Protein AF-A0A9D7GT24-F1 (afdb_monomer_lite)

Sequence (97 aa):
MRTSQEKYFPIIEKFMSSGLSAKAFSERNRINKNTLSYWTKRYRDQSKVQQKGFTALSITQIQSKQISIEYADGTRLVFSDAVNAAVLRSLVPVFQP

Radius of gyration: 29.73 Å; chains: 1; bounding box: 64×30×66 Å

Structure (mmCIF, N/CA/C/O backbone):
data_AF-A0A9D7GT24-F1
#
_entry.id   AF-A0A9D7GT24-F1
#
loop_
_atom_site.group_PDB
_atom_site.id
_atom_site.type_symbol
_atom_site.label_atom_id
_atom_site.label_alt_id
_atom_site.label_comp_id
_atom_site.label_asym_id
_atom_site.label_entity_id
_atom_site.label_seq_id
_atom_site.pdbx_PDB_ins_code
_atom_site.Cartn_x
_atom_site.Cartn_y
_atom_site.Cartn_z
_atom_site.occupancy
_atom_site.B_iso_or_equiv
_atom_site.auth_seq_id
_atom_site.auth_comp_id
_atom_site.auth_asym_id
_atom_site.auth_atom_id
_atom_site.pdbx_PDB_model_num
ATOM 1 N N . MET A 1 1 ? 16.797 19.085 -21.011 1.00 55.69 1 MET A N 1
ATOM 2 C CA . MET A 1 1 ? 16.468 18.248 -19.828 1.00 55.69 1 MET A CA 1
ATOM 3 C C . MET A 1 1 ? 15.031 17.706 -19.835 1.00 55.69 1 MET A C 1
ATOM 5 O O . MET A 1 1 ? 14.887 16.539 -19.499 1.00 55.69 1 MET A O 1
ATOM 9 N N . ARG A 1 2 ? 13.998 18.471 -20.244 1.00 59.31 2 ARG A N 1
ATOM 10 C CA . ARG A 1 2 ? 12.596 17.984 -20.334 1.00 59.31 2 ARG A CA 1
ATOM 11 C C . ARG A 1 2 ? 12.381 16.852 -21.354 1.00 59.31 2 ARG A C 1
ATOM 13 O O . ARG A 1 2 ? 11.833 15.816 -21.001 1.00 59.31 2 ARG A O 1
ATOM 20 N N . THR A 1 3 ? 12.964 16.982 -22.545 1.00 67.62 3 THR A N 1
ATOM 21 C CA . THR A 1 3 ? 12.842 16.007 -23.648 1.00 67.62 3 THR A CA 1
ATOM 22 C C . THR A 1 3 ? 13.342 14.601 -23.307 1.00 67.62 3 THR A C 1
ATOM 24 O O . THR A 1 3 ? 12.841 13.601 -23.814 1.00 67.62 3 THR A O 1
ATOM 27 N N . SER A 1 4 ? 14.340 14.488 -22.426 1.00 75.44 4 SER A N 1
ATOM 28 C CA . SER A 1 4 ? 14.844 13.188 -21.978 1.00 75.44 4 SER A CA 1
ATOM 29 C C . SER A 1 4 ? 13.907 12.533 -20.960 1.00 75.44 4 SER A C 1
ATOM 31 O O . SER A 1 4 ? 13.748 11.319 -20.986 1.00 75.44 4 SER A O 1
ATOM 33 N N . GLN A 1 5 ? 13.255 13.310 -20.091 1.00 81.12 5 GLN A N 1
ATOM 34 C CA . GLN A 1 5 ? 12.296 12.765 -19.124 1.00 81.12 5 GLN A CA 1
ATOM 35 C C . GLN A 1 5 ? 11.058 12.219 -19.830 1.00 81.12 5 GLN A C 1
ATOM 37 O O . GLN A 1 5 ? 10.697 11.071 -19.596 1.00 81.12 5 GLN A O 1
ATOM 42 N N . GLU A 1 6 ? 10.495 12.980 -20.766 1.00 83.25 6 GLU A N 1
ATOM 43 C CA . GLU A 1 6 ? 9.346 12.563 -21.585 1.00 83.25 6 GLU A CA 1
ATOM 44 C C . GLU A 1 6 ? 9.628 11.273 -22.365 1.00 83.25 6 GLU A C 1
ATOM 46 O O . GLU A 1 6 ? 8.753 10.427 -22.520 1.00 83.25 6 GLU A O 1
ATOM 51 N N . LYS A 1 7 ? 10.878 11.078 -22.802 1.00 86.88 7 LYS A N 1
ATOM 52 C CA . LYS A 1 7 ? 11.296 9.861 -23.501 1.00 86.88 7 LYS A CA 1
ATOM 53 C C . LYS A 1 7 ? 11.454 8.657 -22.571 1.00 86.88 7 LYS A C 1
ATOM 55 O O . LYS A 1 7 ? 11.066 7.551 -22.937 1.00 86.88 7 LYS A O 1
ATOM 60 N N . TYR A 1 8 ? 12.080 8.836 -21.406 1.00 89.31 8 TYR A N 1
AT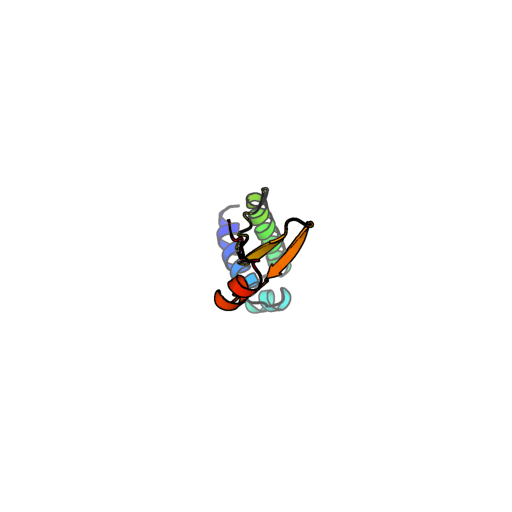OM 61 C CA . TYR A 1 8 ? 12.471 7.711 -20.551 1.00 89.31 8 TYR A CA 1
ATOM 62 C C . TYR A 1 8 ? 11.426 7.344 -19.498 1.00 89.31 8 TYR A C 1
ATOM 64 O O . TYR A 1 8 ? 11.355 6.179 -19.122 1.00 89.31 8 TYR A O 1
ATOM 72 N N . PHE A 1 9 ? 10.590 8.273 -19.041 1.00 91.12 9 PHE A N 1
ATOM 73 C CA . PHE A 1 9 ? 9.604 8.001 -17.990 1.00 91.12 9 PHE A CA 1
ATOM 74 C C . PHE A 1 9 ? 8.558 6.954 -18.394 1.00 91.12 9 PHE A C 1
ATOM 76 O O . PHE A 1 9 ? 8.401 5.995 -17.640 1.00 91.12 9 PHE A O 1
ATOM 83 N N . PRO A 1 10 ? 7.964 7.001 -19.604 1.00 92.25 10 PRO A N 1
ATOM 84 C CA . PRO A 1 10 ? 7.055 5.945 -20.057 1.00 92.25 10 PRO A CA 1
ATOM 85 C C . PRO A 1 10 ? 7.729 4.568 -20.129 1.00 92.25 10 PRO A C 1
ATOM 87 O O . PRO A 1 10 ? 7.098 3.527 -19.963 1.00 92.25 10 PRO A O 1
ATOM 90 N N . ILE A 1 11 ? 9.040 4.541 -20.381 1.00 92.62 11 ILE A N 1
ATOM 91 C CA . ILE A 1 11 ? 9.821 3.304 -20.413 1.00 92.62 11 ILE A CA 1
ATOM 92 C C . ILE A 1 11 ? 10.051 2.775 -18.991 1.00 92.62 11 ILE A C 1
ATOM 94 O O . ILE A 1 11 ? 9.981 1.566 -18.776 1.00 92.62 11 ILE A O 1
ATOM 98 N N . ILE A 1 12 ? 10.293 3.662 -18.020 1.00 93.12 12 ILE A N 1
ATOM 99 C CA . ILE A 1 12 ? 10.406 3.292 -16.605 1.00 93.12 12 ILE A CA 1
ATOM 100 C C . ILE A 1 12 ? 9.067 2.786 -16.061 1.00 93.12 12 ILE A C 1
ATOM 102 O O . ILE A 1 12 ? 9.058 1.788 -15.347 1.00 93.12 12 ILE A O 1
ATOM 106 N N . GLU A 1 13 ? 7.941 3.392 -16.433 1.00 91.94 13 GLU A N 1
ATOM 107 C CA . GLU A 1 13 ? 6.610 2.892 -16.061 1.00 91.94 13 GLU A CA 1
ATOM 108 C C . GLU A 1 13 ? 6.370 1.479 -16.600 1.00 91.94 13 GLU A C 1
ATOM 110 O O . GLU A 1 13 ? 5.984 0.588 -15.843 1.00 91.94 13 GLU A O 1
ATOM 115 N N . LYS A 1 14 ? 6.696 1.239 -17.879 1.00 92.56 14 LYS A N 1
ATOM 116 C CA . LYS A 1 14 ? 6.662 -0.106 -18.480 1.00 92.56 14 LYS A CA 1
ATOM 117 C C . LYS A 1 14 ? 7.594 -1.085 -17.769 1.00 92.56 14 LYS A C 1
ATOM 119 O O . LYS A 1 14 ? 7.252 -2.252 -17.618 1.00 92.56 14 LYS A O 1
ATOM 124 N N . PHE A 1 15 ? 8.770 -0.637 -17.334 1.00 93.31 15 PHE A N 1
ATOM 125 C CA . PHE A 1 15 ? 9.682 -1.467 -16.550 1.00 93.31 15 PHE A CA 1
ATOM 126 C C . PHE A 1 15 ? 9.070 -1.846 -15.199 1.00 93.31 15 PHE A C 1
ATOM 128 O O . PHE A 1 15 ? 9.035 -3.029 -14.863 1.00 93.31 15 PHE A O 1
ATOM 135 N N . MET A 1 16 ? 8.534 -0.871 -14.462 1.00 90.19 16 MET A N 1
ATOM 136 C CA . MET A 1 16 ? 7.927 -1.089 -13.147 1.00 90.19 16 MET A CA 1
ATOM 137 C C . MET A 1 16 ? 6.687 -1.989 -13.212 1.00 90.19 16 MET A C 1
ATOM 139 O O . MET A 1 16 ? 6.515 -2.822 -12.325 1.00 90.19 16 MET A O 1
ATOM 143 N N . SER A 1 17 ? 5.865 -1.881 -14.260 1.00 91.69 17 SER A N 1
ATOM 144 C CA . SER A 1 17 ? 4.693 -2.749 -14.449 1.00 91.69 17 SER A CA 1
ATOM 145 C C . SER A 1 17 ? 5.033 -4.137 -15.001 1.00 91.69 17 SER A C 1
ATOM 147 O O . SER A 1 17 ? 4.253 -5.068 -14.825 1.00 91.69 17 SER A O 1
ATOM 149 N N . SER A 1 18 ? 6.197 -4.311 -15.637 1.00 90.31 18 SER A N 1
ATOM 150 C CA . SER A 1 18 ? 6.583 -5.591 -16.247 1.00 90.31 18 SER A CA 1
ATOM 151 C C . SER A 1 18 ? 6.951 -6.696 -15.252 1.00 90.31 18 SER A C 1
ATOM 153 O O . SER A 1 18 ? 6.978 -7.861 -15.639 1.00 90.31 18 SER A O 1
ATOM 155 N N . GLY A 1 19 ? 7.317 -6.351 -14.010 1.00 89.81 19 GLY A N 1
ATOM 156 C CA . GLY A 1 19 ? 7.837 -7.309 -13.022 1.00 89.81 19 GLY A CA 1
ATOM 157 C C . GLY A 1 19 ? 9.182 -7.957 -13.396 1.00 89.81 19 GLY A C 1
ATOM 158 O O . GLY A 1 19 ? 9.660 -8.843 -12.690 1.00 89.81 19 GLY A O 1
ATOM 159 N N . LEU A 1 20 ? 9.809 -7.535 -14.499 1.00 90.62 20 LEU A N 1
ATOM 160 C CA . LEU A 1 20 ? 11.075 -8.085 -14.977 1.00 90.62 20 LEU A CA 1
ATOM 161 C C . LEU A 1 20 ? 12.262 -7.529 -14.185 1.00 90.62 20 LEU A C 1
ATOM 163 O O . LEU A 1 20 ? 12.244 -6.407 -13.682 1.00 90.62 20 LEU A O 1
ATOM 167 N N . SER A 1 21 ? 13.356 -8.293 -14.136 1.00 90.94 21 SER A N 1
ATOM 168 C CA . SER A 1 21 ? 14.624 -7.775 -13.617 1.00 90.94 21 SER A CA 1
ATOM 169 C C . SER A 1 21 ? 15.193 -6.694 -14.544 1.00 90.94 21 SER A C 1
ATOM 171 O O . SER A 1 21 ? 14.981 -6.715 -15.758 1.00 90.94 21 SER A O 1
ATOM 173 N N . ALA A 1 22 ? 15.983 -5.766 -13.991 1.00 88.56 22 ALA A N 1
ATOM 174 C CA . ALA A 1 22 ? 16.609 -4.694 -14.772 1.00 88.56 22 ALA A CA 1
ATOM 175 C C . ALA A 1 22 ? 17.453 -5.229 -15.942 1.00 88.56 22 ALA A C 1
ATOM 177 O O . ALA A 1 22 ? 17.486 -4.616 -17.001 1.00 88.56 22 ALA A O 1
ATOM 178 N N . LYS A 1 23 ? 18.103 -6.389 -15.768 1.00 90.06 23 LYS A N 1
ATOM 179 C CA . LYS A 1 23 ? 18.882 -7.047 -16.825 1.00 90.06 23 LYS A CA 1
ATOM 180 C C . LYS A 1 23 ? 17.975 -7.525 -17.964 1.00 90.06 23 LYS A C 1
ATOM 182 O O . LYS A 1 23 ? 18.181 -7.123 -19.104 1.00 90.06 23 LYS A O 1
ATOM 187 N N . ALA A 1 24 ? 16.941 -8.301 -17.637 1.00 91.62 24 ALA A N 1
ATOM 188 C CA . ALA A 1 24 ? 16.018 -8.854 -18.627 1.00 91.62 24 ALA A CA 1
ATOM 189 C C . ALA A 1 24 ? 15.258 -7.753 -19.388 1.00 91.62 24 ALA A C 1
ATOM 191 O O . ALA A 1 24 ? 15.087 -7.826 -20.605 1.00 91.62 24 ALA A O 1
ATOM 192 N N . PHE A 1 25 ? 14.842 -6.693 -18.690 1.00 94.62 25 PHE A N 1
ATOM 193 C CA . PHE A 1 25 ? 14.165 -5.563 -19.322 1.00 94.62 25 PHE A CA 1
ATOM 194 C C . PHE A 1 25 ? 15.100 -4.764 -20.241 1.00 94.62 25 PHE A C 1
ATOM 196 O O . PHE A 1 25 ? 14.699 -4.392 -21.348 1.00 94.62 25 PHE A O 1
ATOM 203 N N . SER A 1 26 ? 16.342 -4.525 -19.805 1.00 92.44 26 SER A N 1
ATOM 204 C CA . SER A 1 26 ? 17.376 -3.859 -20.605 1.00 92.44 26 SER A CA 1
ATOM 205 C C . SER A 1 26 ? 17.706 -4.619 -21.886 1.00 92.44 26 SER A C 1
ATOM 207 O O . SER A 1 26 ? 17.784 -3.999 -22.946 1.00 92.44 26 SER A O 1
ATOM 209 N N . GLU A 1 27 ? 17.853 -5.942 -21.809 1.00 91.88 27 GLU A N 1
ATOM 210 C CA . GLU A 1 27 ? 18.131 -6.803 -22.965 1.00 91.88 27 GLU A CA 1
ATOM 211 C C . GLU A 1 27 ? 16.967 -6.783 -23.966 1.00 91.88 27 GLU A C 1
ATOM 213 O O . GLU A 1 27 ? 17.174 -6.526 -25.153 1.00 91.88 27 GLU A O 1
ATOM 218 N N . ARG A 1 28 ? 15.725 -6.942 -23.486 1.00 92.00 28 ARG A N 1
ATOM 219 C CA . ARG A 1 28 ? 14.524 -6.961 -24.337 1.00 92.00 28 ARG A CA 1
ATOM 220 C C . ARG A 1 28 ? 14.258 -5.632 -25.047 1.00 92.00 28 ARG A C 1
ATOM 222 O O . ARG A 1 28 ? 13.827 -5.630 -26.195 1.00 92.00 28 ARG A O 1
ATOM 229 N N . ASN A 1 29 ? 14.497 -4.508 -24.373 1.00 88.69 29 ASN A N 1
ATOM 230 C CA . ASN A 1 29 ? 14.196 -3.174 -24.904 1.00 88.69 29 ASN A CA 1
ATOM 231 C C . ASN A 1 29 ? 15.422 -2.474 -25.513 1.00 88.69 29 ASN A C 1
ATOM 233 O O . ASN A 1 29 ? 15.308 -1.329 -25.945 1.00 88.69 29 ASN A O 1
ATOM 237 N N . ARG A 1 30 ? 16.584 -3.147 -25.555 1.00 90.38 30 ARG A N 1
ATOM 238 C CA . ARG A 1 30 ? 17.870 -2.605 -26.038 1.00 90.38 30 ARG A CA 1
ATOM 239 C C . ARG A 1 30 ? 18.260 -1.291 -25.351 1.00 90.38 30 ARG A C 1
ATOM 241 O O . ARG A 1 30 ? 18.697 -0.335 -25.989 1.00 90.38 30 ARG A O 1
ATOM 248 N N . ILE A 1 31 ? 18.105 -1.247 -24.030 1.00 89.94 31 ILE A N 1
ATOM 249 C CA . ILE A 1 31 ? 18.441 -0.081 -23.206 1.00 89.94 31 ILE A CA 1
ATOM 250 C C . ILE A 1 31 ? 19.627 -0.429 -22.327 1.00 89.94 31 ILE A C 1
ATOM 252 O O . ILE A 1 31 ? 19.615 -1.435 -21.619 1.00 89.94 31 ILE A O 1
ATOM 256 N N . ASN A 1 32 ? 20.630 0.446 -22.305 1.00 92.12 32 ASN A N 1
ATOM 257 C CA . ASN A 1 32 ? 21.764 0.287 -21.408 1.00 92.12 32 ASN A CA 1
ATOM 258 C C . ASN A 1 32 ? 21.286 0.223 -19.944 1.00 92.12 32 ASN A C 1
ATOM 260 O O . ASN A 1 32 ? 20.551 1.094 -19.472 1.00 92.12 32 ASN A O 1
ATOM 264 N N . LYS A 1 33 ? 21.727 -0.805 -19.213 1.00 90.31 33 LYS A N 1
ATOM 265 C CA . LYS A 1 33 ? 21.381 -1.030 -17.802 1.00 90.31 33 LYS A CA 1
ATOM 266 C C . LYS A 1 33 ? 21.677 0.186 -16.919 1.00 90.31 33 LYS A C 1
ATOM 268 O O . LYS A 1 33 ? 20.877 0.513 -16.043 1.00 90.31 33 LYS A O 1
ATOM 273 N N . ASN A 1 34 ? 22.786 0.883 -17.162 1.00 91.38 34 ASN A N 1
ATOM 274 C CA . ASN A 1 34 ? 23.157 2.077 -16.401 1.00 91.38 34 ASN A CA 1
ATOM 275 C C . ASN A 1 34 ? 22.184 3.228 -16.671 1.00 91.38 34 ASN A C 1
ATOM 277 O O . ASN A 1 34 ? 21.775 3.921 -15.742 1.00 91.38 34 ASN A O 1
ATOM 281 N N . THR A 1 35 ? 21.747 3.382 -17.923 1.00 90.81 35 THR A N 1
ATOM 282 C CA . THR A 1 35 ? 20.720 4.354 -18.314 1.00 90.81 35 THR A CA 1
ATOM 283 C C . THR A 1 35 ? 19.384 4.031 -17.650 1.00 90.81 35 THR A C 1
ATOM 285 O O . THR A 1 35 ? 18.774 4.919 -17.055 1.00 90.81 35 THR A O 1
ATOM 288 N N . LEU A 1 36 ? 18.957 2.764 -17.676 1.00 92.75 36 LEU A N 1
ATOM 289 C CA . LEU A 1 36 ? 17.730 2.318 -17.011 1.00 92.75 36 LEU A CA 1
ATOM 290 C C . LEU A 1 36 ? 17.780 2.590 -15.499 1.00 92.75 36 LEU A C 1
ATOM 292 O O . LEU A 1 36 ? 16.840 3.154 -14.942 1.00 92.75 36 LEU A O 1
ATOM 296 N N . SER A 1 37 ? 18.893 2.250 -14.844 1.00 91.19 37 SER A N 1
ATOM 297 C CA . SER A 1 37 ? 19.107 2.495 -13.412 1.00 91.19 37 SER A CA 1
ATOM 298 C C . SER A 1 37 ? 19.050 3.987 -13.069 1.00 91.19 37 SER A C 1
ATOM 300 O O . SER A 1 37 ? 18.308 4.395 -12.171 1.00 91.19 37 SER A O 1
ATOM 302 N N . TYR A 1 38 ? 19.770 4.816 -13.831 1.00 92.56 38 TYR A N 1
ATOM 303 C CA . TYR A 1 38 ? 19.798 6.265 -13.645 1.00 92.56 38 TYR A CA 1
ATOM 304 C C . TYR A 1 38 ? 18.393 6.877 -13.720 1.00 92.56 38 TYR A C 1
ATOM 306 O O . TYR A 1 38 ? 17.979 7.608 -12.816 1.00 92.56 38 TYR A O 1
ATOM 314 N N . TRP A 1 39 ? 17.631 6.539 -14.766 1.00 92.81 39 TRP A N 1
ATOM 315 C CA . TRP A 1 39 ? 16.279 7.065 -14.948 1.00 92.81 39 TRP A CA 1
ATOM 316 C C . TRP A 1 39 ? 15.285 6.496 -13.939 1.00 92.81 39 TRP A C 1
ATOM 318 O O . TRP A 1 39 ? 14.415 7.235 -13.490 1.00 92.81 39 TRP A O 1
ATOM 328 N N . THR A 1 40 ? 15.453 5.246 -13.501 1.00 91.56 40 THR A N 1
ATOM 329 C CA . THR A 1 40 ? 14.637 4.662 -12.423 1.00 91.56 40 THR A CA 1
ATOM 330 C C . THR A 1 40 ? 14.823 5.427 -11.113 1.00 91.56 40 THR A C 1
ATOM 332 O O . THR A 1 40 ? 13.840 5.761 -10.449 1.00 91.56 40 THR A O 1
ATOM 335 N N . LYS A 1 41 ? 16.072 5.745 -10.743 1.00 90.69 41 LYS A N 1
ATOM 336 C CA . LYS A 1 41 ? 16.367 6.549 -9.547 1.00 90.69 41 LYS A CA 1
ATOM 337 C C . LYS A 1 41 ? 15.741 7.940 -9.662 1.00 90.69 41 LYS A C 1
ATOM 339 O O . LYS A 1 41 ? 15.010 8.360 -8.772 1.00 90.69 41 LYS A O 1
ATOM 344 N N . ARG A 1 42 ? 15.948 8.608 -10.799 1.00 89.38 42 ARG A N 1
ATOM 345 C CA . ARG A 1 42 ? 15.422 9.955 -11.053 1.00 89.38 42 ARG A CA 1
ATOM 346 C C . ARG A 1 42 ? 13.889 10.017 -11.077 1.00 89.38 42 ARG A C 1
ATOM 348 O O . ARG A 1 42 ? 13.327 10.990 -10.582 1.00 89.38 42 ARG A O 1
ATOM 355 N N . TYR A 1 43 ? 13.228 8.994 -11.617 1.00 88.94 43 TYR A N 1
ATOM 356 C CA . TYR A 1 43 ? 11.769 8.859 -11.600 1.00 88.94 43 TYR A CA 1
ATOM 357 C C . TYR A 1 43 ? 11.249 8.777 -10.159 1.00 88.94 43 TYR A C 1
ATOM 359 O O . TYR A 1 43 ? 10.404 9.574 -9.765 1.00 88.94 43 TYR A O 1
ATOM 367 N N . ARG A 1 44 ? 11.843 7.903 -9.329 1.00 85.62 44 ARG A N 1
ATOM 368 C CA . ARG A 1 44 ? 11.488 7.772 -7.904 1.00 85.62 44 ARG A CA 1
ATOM 369 C C . ARG A 1 44 ? 11.726 9.055 -7.116 1.00 85.62 44 ARG A C 1
ATOM 371 O O . ARG A 1 44 ? 10.900 9.414 -6.284 1.00 85.62 44 ARG A O 1
ATOM 378 N N . ASP A 1 45 ? 12.838 9.738 -7.359 1.00 85.69 45 ASP A N 1
ATOM 379 C CA . ASP A 1 45 ? 13.159 10.978 -6.655 1.00 85.69 45 ASP A CA 1
ATOM 380 C C . ASP A 1 45 ? 12.160 12.092 -7.008 1.00 85.69 45 ASP A C 1
ATOM 382 O O . ASP A 1 45 ? 11.732 12.822 -6.118 1.00 85.69 45 ASP A O 1
ATOM 386 N N . GLN A 1 46 ? 11.693 12.178 -8.261 1.00 79.44 46 GLN A N 1
ATOM 387 C CA . GLN A 1 46 ? 10.611 13.104 -8.623 1.00 79.44 46 GLN A CA 1
ATOM 388 C C . GLN A 1 46 ? 9.261 12.730 -8.001 1.00 79.44 46 GLN A C 1
ATOM 390 O O . GLN A 1 46 ? 8.554 13.627 -7.541 1.00 79.44 46 GLN A O 1
ATOM 395 N N . SER A 1 47 ? 8.919 11.441 -7.913 1.00 66.88 47 SER A N 1
ATOM 396 C CA . SER A 1 47 ? 7.722 11.002 -7.179 1.00 66.88 47 SER A CA 1
ATOM 397 C C . SER A 1 47 ? 7.811 11.365 -5.691 1.00 66.88 47 SER A C 1
ATOM 399 O O . SER A 1 47 ? 6.830 11.800 -5.096 1.00 66.88 47 SER A O 1
ATOM 401 N N . LYS A 1 48 ? 9.005 11.262 -5.092 1.00 64.75 48 LYS A N 1
ATOM 402 C CA . LYS A 1 48 ? 9.251 11.630 -3.689 1.00 64.75 48 LYS A CA 1
ATOM 403 C C . LYS A 1 48 ? 9.190 13.132 -3.426 1.00 64.75 48 LYS A C 1
ATOM 405 O O . LYS A 1 48 ? 8.803 13.522 -2.331 1.00 64.75 48 LYS A O 1
ATOM 410 N N . VAL A 1 49 ? 9.549 13.977 -4.396 1.00 60.12 49 VAL A N 1
ATOM 411 C CA . VAL A 1 49 ? 9.388 15.437 -4.262 1.00 60.12 49 VAL A CA 1
ATOM 412 C C . VAL A 1 49 ? 7.908 15.813 -4.128 1.00 60.12 49 VAL A C 1
ATOM 414 O O . VAL A 1 49 ? 7.601 16.736 -3.382 1.00 60.12 49 VAL A O 1
ATOM 417 N N . GLN A 1 50 ? 6.993 15.060 -4.752 1.00 56.47 50 GLN A N 1
ATOM 418 C CA . GLN A 1 50 ? 5.550 15.226 -4.531 1.00 56.47 50 GLN A CA 1
ATOM 419 C C . GLN A 1 50 ? 5.059 14.601 -3.210 1.00 56.47 50 GLN A C 1
ATOM 421 O O . GLN A 1 50 ? 4.025 15.005 -2.695 1.00 56.47 50 GLN A O 1
ATOM 426 N N . GLN A 1 51 ? 5.809 13.656 -2.629 1.00 55.00 51 GLN A N 1
ATOM 427 C CA . GLN A 1 51 ? 5.486 12.977 -1.364 1.00 55.00 51 GLN A CA 1
ATOM 428 C C . GLN A 1 51 ? 6.240 13.525 -0.137 1.00 55.00 51 GLN A C 1
ATOM 430 O O . GLN A 1 51 ? 6.381 12.830 0.869 1.00 55.00 51 GLN A O 1
ATOM 435 N N . LYS A 1 52 ? 6.733 14.768 -0.165 1.00 49.97 52 LYS A N 1
ATOM 436 C CA . LYS A 1 52 ? 7.128 15.451 1.077 1.00 49.97 52 LYS A CA 1
ATOM 437 C C . LYS A 1 52 ? 5.875 16.018 1.750 1.00 49.97 52 LYS A C 1
ATOM 439 O O . LYS A 1 52 ? 5.512 17.164 1.515 1.00 49.97 52 LYS A O 1
ATOM 444 N N . GLY A 1 53 ? 5.210 15.199 2.561 1.00 69.50 53 GLY A N 1
ATOM 445 C CA . GLY A 1 53 ? 4.009 15.572 3.310 1.00 69.50 53 GLY A CA 1
ATOM 446 C C . GLY A 1 53 ? 3.268 14.356 3.864 1.00 69.50 53 GLY A C 1
ATOM 447 O O . GLY A 1 53 ? 3.585 13.218 3.524 1.00 69.50 53 GLY A O 1
ATOM 448 N N . PHE A 1 54 ? 2.293 14.595 4.741 1.00 68.75 54 PHE A N 1
ATOM 449 C CA .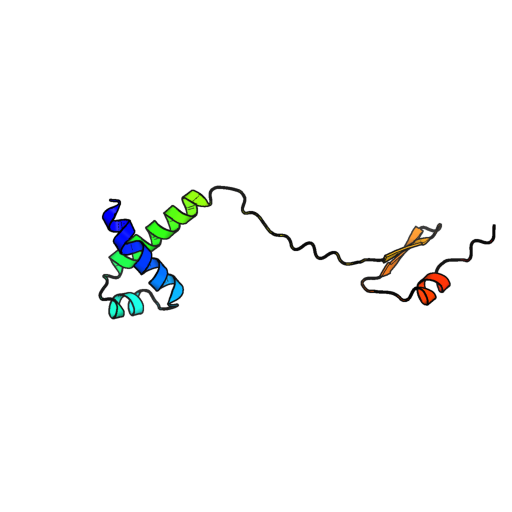 PHE A 1 54 ? 1.422 13.550 5.279 1.00 68.75 54 PHE A CA 1
ATOM 450 C C . PHE A 1 54 ? 0.674 12.843 4.139 1.00 68.75 54 PHE A C 1
ATOM 452 O O . PHE A 1 54 ? 0.020 13.491 3.324 1.00 68.75 54 PHE A O 1
ATOM 459 N N . THR A 1 55 ? 0.764 11.513 4.078 1.00 66.81 55 THR A N 1
ATOM 460 C CA . THR A 1 55 ? -0.060 10.709 3.168 1.00 66.81 55 THR A CA 1
ATOM 461 C C . THR A 1 55 ? -1.458 10.568 3.759 1.00 66.81 55 THR A C 1
ATOM 463 O O . THR A 1 55 ? -1.602 10.233 4.934 1.00 66.81 55 THR A O 1
ATOM 466 N N . ALA A 1 56 ? -2.494 10.814 2.957 1.00 62.78 56 ALA A N 1
ATOM 467 C CA . ALA A 1 56 ? -3.868 10.593 3.382 1.00 62.78 56 ALA A CA 1
ATOM 468 C C . ALA A 1 56 ? -4.086 9.089 3.598 1.00 62.78 56 ALA A C 1
ATOM 470 O O . ALA A 1 56 ? -4.131 8.310 2.645 1.00 62.78 56 ALA A O 1
ATOM 471 N N . LEU A 1 57 ? -4.186 8.669 4.858 1.00 72.06 57 LEU A N 1
ATOM 472 C CA . LEU A 1 57 ? -4.623 7.324 5.199 1.00 72.06 57 LEU A CA 1
ATOM 473 C C . LEU A 1 57 ? -6.146 7.304 5.133 1.00 72.06 57 LEU A C 1
ATOM 475 O O . LEU A 1 57 ? -6.822 7.920 5.953 1.00 72.06 57 LEU A O 1
ATOM 479 N N . SER A 1 58 ? -6.686 6.585 4.152 1.00 63.22 58 SER A N 1
ATOM 480 C CA . SER A 1 58 ? -8.094 6.196 4.180 1.00 63.22 58 SER A CA 1
ATOM 481 C C . SER A 1 58 ? -8.229 5.070 5.195 1.00 63.22 58 SER A C 1
ATOM 483 O O . SER A 1 58 ? -8.112 3.893 4.861 1.00 63.22 58 SER A O 1
ATOM 485 N N . ILE A 1 59 ? -8.391 5.437 6.465 1.00 71.00 59 ILE A N 1
ATOM 486 C CA . ILE A 1 59 ? -8.805 4.489 7.491 1.00 71.00 59 ILE A CA 1
ATOM 487 C C . ILE A 1 59 ? -10.253 4.161 7.149 1.00 71.00 59 ILE A C 1
ATOM 489 O O . ILE A 1 59 ? -11.150 4.964 7.402 1.00 71.00 59 ILE A O 1
ATOM 493 N N . THR A 1 60 ? -10.487 3.008 6.523 1.00 61.72 60 THR A N 1
ATOM 494 C CA . THR A 1 60 ? -11.829 2.437 6.461 1.00 61.72 60 THR A CA 1
ATOM 495 C C . THR A 1 60 ? -12.246 2.252 7.906 1.00 61.72 60 THR A C 1
ATOM 497 O O . THR A 1 60 ? -11.728 1.378 8.598 1.00 61.72 60 THR A O 1
ATOM 500 N N . GLN A 1 61 ? -13.094 3.148 8.395 1.00 63.12 61 GLN A N 1
ATOM 501 C CA . GLN A 1 61 ? -13.608 3.093 9.746 1.00 63.12 61 GLN A CA 1
ATOM 502 C C . GLN A 1 61 ? -14.473 1.836 9.806 1.00 63.12 61 GLN A C 1
ATOM 504 O O . GLN A 1 61 ? -15.640 1.849 9.417 1.00 63.12 61 GLN A O 1
ATOM 509 N N . ILE A 1 62 ? -13.863 0.716 10.203 1.00 59.72 62 ILE A N 1
ATOM 510 C CA . ILE A 1 62 ? -14.575 -0.506 10.541 1.00 59.72 62 ILE A CA 1
ATOM 511 C C . ILE A 1 62 ? -15.358 -0.121 11.787 1.00 59.72 62 ILE A C 1
ATOM 513 O O . ILE A 1 62 ? -14.846 -0.170 12.902 1.00 59.72 62 ILE A O 1
ATOM 517 N N . GLN A 1 63 ? -16.573 0.385 11.587 1.00 61.72 63 GLN A N 1
ATOM 518 C CA . GLN A 1 63 ? -17.529 0.562 12.661 1.00 61.72 63 GLN A CA 1
ATOM 519 C C . GLN A 1 63 ? -17.881 -0.846 13.132 1.00 61.72 63 GLN A C 1
ATOM 521 O O . GLN A 1 63 ? -18.834 -1.457 12.648 1.00 61.72 63 GLN A O 1
ATOM 526 N N . SER A 1 64 ? -17.072 -1.400 14.034 1.00 60.66 64 SER A N 1
ATOM 527 C CA . SER A 1 64 ? -17.481 -2.546 14.827 1.00 60.66 64 SER A CA 1
ATOM 528 C C . SER A 1 64 ? -18.688 -2.072 15.623 1.00 60.66 64 SER A C 1
ATOM 530 O O . SER A 1 64 ? -18.553 -1.281 16.559 1.00 60.66 64 SER A O 1
ATOM 532 N N . LYS A 1 65 ? -19.885 -2.468 15.183 1.00 68.25 65 LYS A N 1
ATOM 533 C CA . LYS A 1 65 ? -21.130 -2.217 15.905 1.00 68.25 65 LYS A CA 1
ATOM 534 C C . LYS A 1 65 ? -21.055 -3.014 17.202 1.00 68.25 65 LYS A C 1
ATOM 536 O O . LYS A 1 65 ? -21.415 -4.182 17.239 1.00 68.25 65 LYS A O 1
ATOM 541 N N . GLN A 1 66 ? -20.512 -2.387 18.235 1.00 75.44 66 GLN A N 1
ATOM 542 C CA . GLN A 1 66 ? -20.359 -2.972 19.554 1.00 75.44 66 GLN A CA 1
ATOM 543 C C . GLN A 1 66 ? -21.527 -2.505 20.414 1.00 75.44 66 GLN A C 1
ATOM 545 O O . GLN A 1 66 ? -21.761 -1.306 20.562 1.00 75.44 66 GLN A O 1
ATOM 550 N N . ILE A 1 67 ? -22.265 -3.457 20.971 1.00 81.75 67 ILE A N 1
ATOM 551 C CA . ILE A 1 67 ? -23.313 -3.185 21.956 1.00 81.75 67 ILE A CA 1
ATOM 552 C C . ILE A 1 67 ? -22.699 -3.449 23.332 1.00 81.75 67 ILE A C 1
ATOM 554 O O . ILE A 1 67 ? -21.989 -4.441 23.507 1.00 81.75 67 ILE A O 1
ATOM 558 N N . SER A 1 68 ? -22.946 -2.582 24.315 1.00 84.69 68 SER A N 1
ATOM 559 C CA . SER A 1 68 ? -22.550 -2.841 25.703 1.00 84.69 68 SER A CA 1
ATOM 560 C C . SER A 1 68 ? -23.669 -2.534 26.688 1.00 84.69 68 SER A C 1
ATOM 562 O O . SER A 1 68 ? -24.372 -1.541 26.517 1.00 84.69 68 SER A O 1
ATOM 564 N N . ILE A 1 69 ? -23.798 -3.376 27.715 1.00 84.38 69 ILE A N 1
ATOM 565 C CA . ILE A 1 69 ? -24.694 -3.185 28.863 1.00 84.38 69 ILE A CA 1
ATOM 566 C C . ILE A 1 69 ? -23.816 -2.922 30.087 1.00 84.38 69 ILE A C 1
ATOM 568 O O . ILE A 1 69 ? -22.869 -3.669 30.332 1.00 84.38 69 ILE A O 1
ATOM 572 N N . GLU A 1 70 ? -24.125 -1.868 30.834 1.00 87.19 70 GLU A N 1
ATOM 573 C CA . GLU A 1 70 ? -23.436 -1.491 32.069 1.00 87.19 70 GLU A CA 1
ATOM 574 C C . GLU A 1 70 ? -24.436 -1.519 33.227 1.00 87.19 70 GLU A C 1
ATOM 576 O O . GLU A 1 70 ? -25.518 -0.935 33.135 1.00 87.19 70 GLU A O 1
ATOM 581 N N . TYR A 1 71 ? -24.097 -2.254 34.282 1.00 85.75 71 TYR A N 1
ATOM 582 C CA . TYR A 1 71 ? -24.922 -2.421 35.475 1.00 85.75 71 TYR A CA 1
ATOM 583 C C . TYR A 1 71 ? -24.484 -1.449 36.580 1.00 85.75 71 TYR A C 1
ATOM 585 O O . TYR A 1 71 ? -23.368 -0.935 36.576 1.00 85.75 71 TYR A O 1
ATOM 593 N N . ALA A 1 72 ? -25.364 -1.210 37.557 1.00 84.50 72 ALA A N 1
ATOM 594 C CA . ALA A 1 72 ? -25.116 -0.268 38.655 1.00 84.50 72 ALA A CA 1
ATOM 595 C C . ALA A 1 72 ? -23.957 -0.678 39.588 1.00 84.50 72 ALA A C 1
ATOM 597 O O . ALA A 1 72 ? -23.400 0.168 40.280 1.00 84.50 72 ALA A O 1
ATOM 598 N N . ASP A 1 73 ? -23.591 -1.960 39.603 1.00 86.25 73 ASP A N 1
ATOM 599 C CA . ASP A 1 73 ? -22.452 -2.507 40.350 1.00 86.25 73 ASP A CA 1
ATOM 600 C C . ASP A 1 73 ? -21.107 -2.337 39.613 1.00 86.25 73 ASP A C 1
ATOM 602 O O . ASP A 1 73 ? -20.062 -2.723 40.135 1.00 86.25 73 ASP A O 1
ATOM 606 N N . GLY A 1 74 ? -21.122 -1.760 38.406 1.00 84.00 74 GLY A N 1
ATOM 607 C CA . GLY A 1 74 ? -19.949 -1.592 37.551 1.00 84.00 74 GLY A CA 1
ATOM 608 C C . GLY A 1 74 ? -19.650 -2.792 36.650 1.00 84.00 74 GLY A C 1
ATOM 609 O O . GLY A 1 74 ? -18.668 -2.764 35.903 1.00 84.00 74 GLY A O 1
ATOM 610 N N . THR A 1 75 ? -20.479 -3.840 36.667 1.00 86.62 75 THR A N 1
ATOM 611 C CA . THR A 1 75 ? -20.347 -4.957 35.728 1.00 86.62 75 THR A CA 1
ATOM 612 C C . THR A 1 75 ? -20.645 -4.475 34.307 1.00 86.62 75 THR A C 1
ATOM 614 O O . THR A 1 75 ? -21.644 -3.798 34.057 1.00 86.62 75 THR A O 1
ATOM 617 N N . ARG A 1 76 ? -19.794 -4.849 33.342 1.00 88.94 76 ARG A N 1
ATOM 618 C CA . ARG A 1 76 ? -19.944 -4.463 31.933 1.00 88.94 76 ARG A CA 1
ATOM 619 C C . ARG A 1 76 ? -19.953 -5.680 31.019 1.00 88.94 76 ARG A C 1
ATOM 621 O O . ARG A 1 76 ? -18.970 -6.412 30.937 1.00 88.94 76 ARG A O 1
ATOM 628 N N . LEU A 1 77 ? -21.040 -5.848 30.274 1.00 84.44 77 LEU A N 1
ATOM 629 C CA . LEU A 1 77 ? -21.147 -6.836 29.204 1.00 84.44 77 LEU A CA 1
ATOM 630 C C . LEU A 1 77 ? -20.883 -6.164 27.862 1.00 84.44 77 LEU A C 1
ATOM 632 O O . LEU A 1 77 ? -21.425 -5.099 27.567 1.00 84.44 77 LEU A O 1
ATOM 636 N N . VAL A 1 78 ? -20.048 -6.797 27.046 1.00 86.81 78 VAL A N 1
ATOM 637 C CA . VAL A 1 78 ? -19.642 -6.305 25.732 1.00 86.81 78 VAL A CA 1
ATOM 638 C C . VAL A 1 78 ? -19.950 -7.364 24.6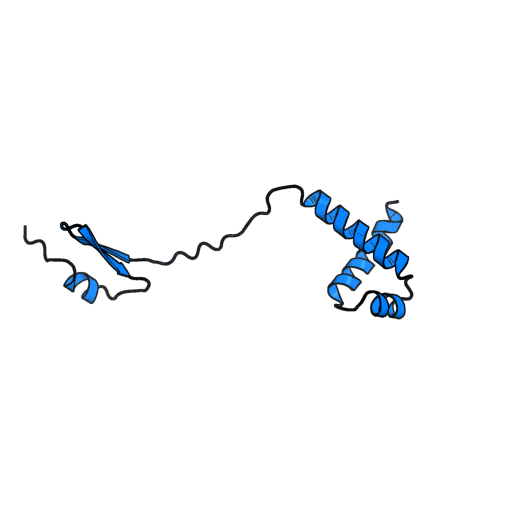88 1.00 86.81 78 VAL A C 1
ATOM 640 O O . VAL A 1 78 ? -19.526 -8.509 24.818 1.00 86.81 78 VAL A O 1
ATOM 643 N N . PHE A 1 79 ? -20.633 -6.954 23.625 1.00 84.31 79 PHE A N 1
ATOM 644 C CA . PHE A 1 79 ? -20.981 -7.813 22.506 1.00 84.31 79 PHE A CA 1
ATOM 645 C C . PHE A 1 79 ? -20.272 -7.331 21.243 1.00 84.31 79 PHE A C 1
ATOM 647 O O . PHE A 1 79 ? -20.400 -6.171 20.848 1.00 84.31 79 PHE A O 1
ATOM 654 N N . SER A 1 80 ? -19.509 -8.231 20.628 1.00 75.81 80 SER A N 1
ATOM 655 C CA . SER A 1 80 ? -18.708 -7.975 19.427 1.00 75.81 80 SER A CA 1
ATOM 656 C C . SER A 1 80 ? -19.470 -8.181 18.113 1.00 75.81 80 SER A C 1
ATOM 658 O O . SER A 1 80 ? -18.921 -7.891 17.055 1.00 75.81 80 SER A O 1
ATOM 660 N N . ASP A 1 81 ? -20.700 -8.697 18.174 1.00 75.00 81 ASP A N 1
ATOM 661 C CA . ASP A 1 81 ? -21.541 -9.009 17.014 1.00 75.00 81 ASP A CA 1
ATOM 662 C C . ASP A 1 81 ? -23.022 -8.693 17.306 1.00 75.00 81 ASP A C 1
ATOM 664 O O . ASP A 1 81 ? -23.387 -8.333 18.430 1.00 75.00 81 ASP A O 1
ATOM 668 N N . ALA A 1 82 ? -23.882 -8.812 16.296 1.00 77.06 82 ALA A N 1
ATOM 669 C CA . ALA A 1 82 ? -25.314 -8.584 16.404 1.00 77.06 82 ALA A CA 1
ATOM 670 C C . ALA A 1 82 ? -25.962 -9.556 17.405 1.00 77.06 82 ALA A C 1
ATOM 672 O O . ALA A 1 82 ? -25.999 -10.768 17.202 1.00 77.06 82 ALA A O 1
ATOM 673 N N . VAL A 1 83 ? -26.530 -9.005 18.478 1.00 78.06 83 VAL A N 1
ATOM 674 C CA . VAL A 1 83 ? -27.254 -9.769 19.500 1.00 78.06 83 VAL A CA 1
ATOM 675 C C . VAL A 1 83 ? -28.752 -9.588 19.314 1.00 78.06 83 VAL A C 1
ATOM 677 O O . VAL A 1 83 ? -29.242 -8.481 19.090 1.00 78.06 83 VAL A O 1
ATOM 680 N N . ASN A 1 84 ? -29.499 -10.684 19.435 1.00 82.19 84 ASN A N 1
ATOM 681 C CA . ASN A 1 84 ? -30.954 -10.656 19.391 1.00 82.19 84 ASN A CA 1
ATOM 682 C C . ASN A 1 84 ? -31.519 -9.811 20.551 1.00 82.19 84 ASN A C 1
ATOM 684 O O . ASN A 1 84 ? -31.177 -10.020 21.717 1.00 82.19 84 ASN A O 1
ATOM 688 N N . ALA A 1 85 ? -32.440 -8.897 20.238 1.00 79.12 85 ALA A N 1
ATOM 689 C CA . ALA A 1 85 ? -33.094 -8.023 21.210 1.00 79.12 85 ALA A CA 1
ATOM 690 C C . ALA A 1 85 ? -33.809 -8.782 22.348 1.00 79.12 85 ALA A C 1
ATOM 692 O O . ALA A 1 85 ? -33.895 -8.264 23.460 1.00 79.12 85 ALA A O 1
ATOM 693 N N . ALA A 1 86 ? -34.290 -10.007 22.108 1.00 82.38 86 ALA A N 1
ATOM 694 C CA . ALA A 1 86 ? -34.891 -10.845 23.148 1.00 82.38 86 ALA A CA 1
ATOM 695 C C . ALA A 1 86 ? -33.876 -11.243 24.236 1.00 82.38 86 ALA A C 1
ATOM 697 O O . ALA A 1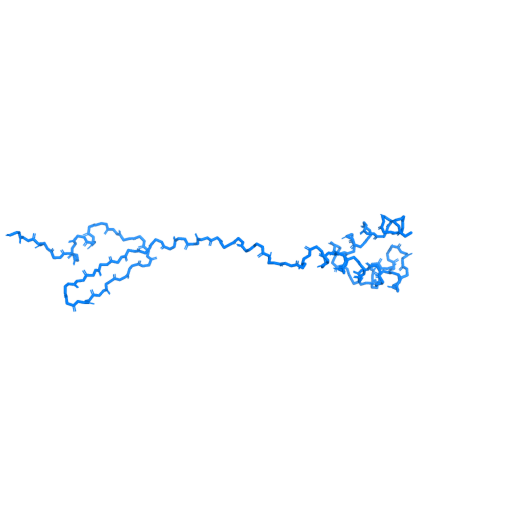 86 ? -34.201 -11.215 25.421 1.00 82.38 86 ALA A O 1
ATOM 698 N N . VAL A 1 87 ? -32.633 -11.541 23.842 1.00 80.00 87 VAL A N 1
ATOM 699 C CA . VAL A 1 87 ? -31.547 -11.878 24.776 1.00 80.00 87 VAL A CA 1
ATOM 700 C C . VAL A 1 87 ? -31.139 -10.641 25.569 1.00 80.00 87 VAL A C 1
ATOM 702 O O . VAL A 1 87 ? -31.049 -10.706 26.792 1.00 80.00 87 VAL A O 1
ATOM 705 N N . LEU A 1 88 ? -30.988 -9.491 24.903 1.00 82.19 88 LEU A N 1
ATOM 706 C CA . LEU A 1 88 ? -30.677 -8.230 25.585 1.00 82.19 88 LEU A CA 1
ATOM 707 C C . LEU A 1 88 ? -31.747 -7.879 26.630 1.00 82.19 88 LEU A C 1
ATOM 709 O O . LEU A 1 88 ? -31.403 -7.512 27.748 1.00 82.19 88 LEU A O 1
ATOM 713 N N . ARG A 1 89 ? -33.035 -8.077 26.315 1.00 80.75 89 ARG A N 1
ATOM 714 C CA . ARG A 1 89 ? -34.135 -7.884 27.277 1.00 80.75 89 ARG A CA 1
ATOM 715 C C . ARG A 1 89 ? -34.060 -8.809 28.488 1.00 80.75 89 ARG A C 1
ATOM 717 O O . ARG A 1 89 ? -34.456 -8.386 29.561 1.00 80.75 89 ARG A O 1
ATOM 724 N N . SER A 1 90 ? -33.573 -10.039 28.329 1.00 81.81 90 SER A N 1
ATOM 725 C CA . SER A 1 90 ? -33.424 -10.971 29.456 1.00 81.81 90 SER A CA 1
ATOM 726 C C . SER A 1 90 ? -32.269 -10.609 30.396 1.00 81.81 90 SER A C 1
ATOM 728 O O . SER A 1 90 ? -32.279 -11.000 31.558 1.00 81.81 90 SER A O 1
ATOM 730 N N . LEU A 1 91 ? -31.279 -9.863 29.892 1.00 80.38 91 LEU A N 1
ATOM 731 C CA . LEU A 1 91 ? -30.090 -9.453 30.640 1.00 80.38 91 LEU A CA 1
ATOM 732 C C . LEU A 1 91 ? -30.277 -8.116 31.362 1.00 80.38 91 LEU A C 1
ATOM 734 O O . LEU A 1 91 ? -29.549 -7.831 32.310 1.00 80.38 91 LEU A O 1
ATOM 738 N N . VAL A 1 92 ? -31.226 -7.290 30.922 1.00 79.38 92 VAL A N 1
ATOM 739 C CA . VAL A 1 92 ? -31.559 -6.037 31.599 1.00 79.38 92 VAL A CA 1
ATOM 740 C C . VAL A 1 92 ? -32.543 -6.354 32.729 1.00 79.38 92 VAL A C 1
ATOM 742 O O . VAL A 1 92 ? -33.607 -6.910 32.451 1.00 79.38 92 VAL A O 1
ATOM 745 N N . PRO A 1 93 ? -32.230 -6.012 33.993 1.00 70.62 93 PRO A N 1
ATOM 746 C CA . PRO A 1 93 ? -33.183 -6.161 35.081 1.00 70.62 93 PRO A CA 1
ATOM 747 C C . PRO A 1 93 ? -34.418 -5.337 34.728 1.00 70.62 93 PRO A C 1
ATOM 749 O O . PRO A 1 93 ? -34.295 -4.173 34.338 1.00 70.62 93 PRO A O 1
ATOM 752 N N . VAL A 1 94 ? -35.610 -5.926 34.828 1.00 64.19 94 VAL A N 1
ATOM 753 C CA . VAL A 1 94 ? -36.850 -5.159 34.705 1.00 64.19 94 VAL A CA 1
ATOM 754 C C . VAL A 1 94 ? -36.846 -4.168 35.863 1.00 64.19 94 VAL A C 1
ATOM 756 O O . VAL A 1 94 ? -37.110 -4.543 37.001 1.00 64.19 94 VAL A O 1
ATOM 759 N N . PHE A 1 95 ? -36.488 -2.916 35.589 1.00 55.94 95 PHE A N 1
ATOM 760 C CA . PHE A 1 95 ? -36.682 -1.829 36.535 1.00 55.94 95 PHE A CA 1
ATOM 761 C C . PHE A 1 95 ? -38.195 -1.649 36.677 1.00 55.94 95 PHE A C 1
ATOM 763 O O . PHE A 1 95 ? -38.830 -0.974 35.867 1.00 55.94 95 PHE A O 1
ATOM 770 N N . GLN A 1 96 ? -38.791 -2.342 37.649 1.00 49.19 96 GLN A N 1
ATOM 771 C CA . GLN A 1 96 ? -40.112 -1.974 38.135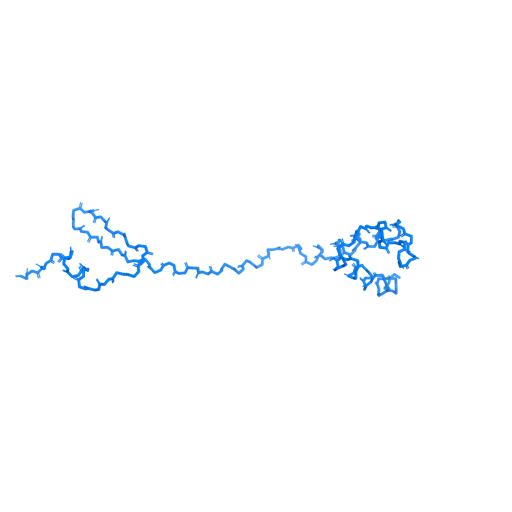 1.00 49.19 96 GLN A CA 1
ATOM 772 C C . GLN A 1 96 ? -39.965 -0.639 38.881 1.00 49.19 96 GLN A C 1
ATOM 774 O O . GLN A 1 96 ? -39.058 -0.535 39.712 1.00 49.19 96 GLN A O 1
ATOM 779 N N . PRO A 1 97 ? -40.772 0.378 38.526 1.00 48.41 97 PRO A N 1
ATOM 780 C CA . PRO A 1 97 ? -40.763 1.679 39.189 1.00 48.41 97 PRO A CA 1
ATOM 781 C C . PRO A 1 97 ? -41.200 1.592 40.654 1.00 48.41 97 PRO A C 1
ATOM 783 O O . PRO A 1 97 ? -41.967 0.660 40.993 1.00 48.41 97 P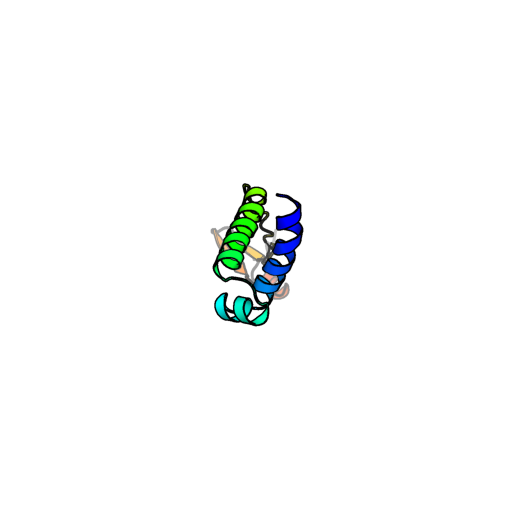RO A O 1
#

pLDDT: mean 79.94, std 12.52, range [48.41, 94.62]

Secondary structure (DSSP, 8-state):
-HHHHHHHHHHHHHHHHH---HHHHHHHHT--HHHHHHHHHHHHHHHHHHTSS-------------EEEE-TTS-EEEESSPPPHHHHHHHS-----

Foldseek 3Di:
DVVVLVVCVVLLVVVVVVPDDLVVSCVVVVHDSVRSVVSNVVNVVVVVVVVPDDDDDPPPPPPQVKDWDADPVRDIDIDRDDDDPVVVVVVDPPPDD